Protein AF-A0A1G6BV53-F1 (afdb_monomer_lite)

Structure (mmCIF, N/CA/C/O backbone):
data_AF-A0A1G6BV53-F1
#
_entry.id   AF-A0A1G6BV53-F1
#
loop_
_atom_site.group_PDB
_atom_site.id
_atom_site.type_symbol
_atom_site.label_atom_id
_atom_site.label_alt_id
_atom_site.label_comp_id
_atom_site.label_asym_id
_atom_site.label_entity_id
_atom_site.label_seq_id
_atom_site.pdbx_PDB_ins_code
_atom_site.Cartn_x
_atom_site.Cartn_y
_atom_site.Cartn_z
_atom_site.occupancy
_atom_site.B_iso_or_equiv
_atom_site.auth_seq_id
_atom_site.auth_comp_id
_atom_site.auth_asym_id
_atom_site.auth_atom_id
_atom_site.pdbx_PDB_model_num
ATOM 1 N N . MET A 1 1 ? 0.857 10.729 1.099 1.00 69.69 1 MET A N 1
ATOM 2 C CA . MET A 1 1 ? 0.060 9.892 2.030 1.00 69.69 1 MET A CA 1
ATOM 3 C C . MET A 1 1 ? 0.529 10.153 3.452 1.00 69.69 1 MET A C 1
ATOM 5 O O . MET A 1 1 ? 1.624 10.675 3.604 1.00 69.69 1 MET A O 1
ATOM 9 N N . ALA A 1 2 ? -0.279 9.831 4.463 1.00 81.56 2 ALA A N 1
ATOM 10 C CA . ALA A 1 2 ? 0.100 9.955 5.872 1.00 81.56 2 ALA A CA 1
ATOM 11 C C . ALA A 1 2 ? 0.149 8.579 6.552 1.00 81.56 2 ALA A C 1
ATOM 13 O O . ALA A 1 2 ? -0.565 7.654 6.151 1.00 81.56 2 ALA A O 1
ATOM 14 N N . ILE A 1 3 ? 0.966 8.447 7.596 1.00 87.56 3 ILE A N 1
ATOM 15 C CA . ILE A 1 3 ? 0.964 7.260 8.459 1.00 87.56 3 ILE A CA 1
ATOM 16 C C . ILE A 1 3 ? -0.427 7.122 9.092 1.00 87.56 3 ILE A C 1
ATOM 18 O O . ILE A 1 3 ? -1.012 8.107 9.535 1.00 87.56 3 ILE A O 1
ATOM 22 N N . GLY A 1 4 ? -0.978 5.908 9.100 1.00 87.94 4 GLY A N 1
ATOM 23 C CA . GLY A 1 4 ? -2.344 5.641 9.559 1.00 87.94 4 GLY A CA 1
ATOM 24 C C . GLY A 1 4 ? -3.409 5.650 8.462 1.00 87.94 4 GLY A C 1
ATOM 25 O O . GLY A 1 4 ? -4.539 5.259 8.734 1.00 87.94 4 GLY A O 1
ATOM 26 N N . THR A 1 5 ? -3.062 6.024 7.228 1.00 90.94 5 THR A N 1
ATOM 27 C CA . THR A 1 5 ? -4.005 5.959 6.099 1.00 90.94 5 THR A CA 1
ATOM 28 C C . THR A 1 5 ? -4.385 4.506 5.817 1.00 90.94 5 THR A C 1
ATOM 30 O O . THR A 1 5 ? -3.499 3.662 5.669 1.00 90.94 5 THR A O 1
ATOM 33 N N . ILE A 1 6 ? -5.687 4.230 5.711 1.00 91.69 6 ILE A N 1
ATOM 34 C CA . ILE A 1 6 ? -6.222 2.932 5.287 1.00 91.69 6 ILE A CA 1
ATOM 35 C C . ILE A 1 6 ? -6.463 2.971 3.778 1.00 91.69 6 ILE A C 1
ATOM 37 O O . ILE A 1 6 ? -7.120 3.876 3.266 1.00 91.69 6 ILE A O 1
ATOM 41 N N . ILE A 1 7 ? -5.932 1.978 3.075 1.00 89.31 7 ILE A N 1
ATOM 42 C CA . ILE A 1 7 ? -6.062 1.806 1.632 1.00 89.31 7 ILE A CA 1
ATOM 43 C C . ILE A 1 7 ? -6.907 0.557 1.395 1.00 89.31 7 ILE A C 1
ATOM 45 O O . ILE A 1 7 ? -6.512 -0.553 1.757 1.00 89.31 7 ILE A O 1
ATOM 49 N N . ALA A 1 8 ? -8.074 0.755 0.786 1.00 91.88 8 ALA A N 1
ATOM 50 C CA . ALA A 1 8 ? -8.919 -0.323 0.297 1.00 91.88 8 ALA A CA 1
ATOM 51 C C . ALA A 1 8 ? -8.567 -0.628 -1.163 1.00 91.88 8 ALA A C 1
ATOM 53 O O . ALA A 1 8 ? -8.460 0.280 -1.991 1.00 91.88 8 ALA A O 1
ATOM 54 N N . CYS A 1 9 ? -8.389 -1.907 -1.461 1.00 89.44 9 CYS A N 1
ATOM 55 C CA . CYS A 1 9 ? -8.084 -2.421 -2.789 1.00 89.44 9 CYS A CA 1
ATOM 56 C C . CYS A 1 9 ? -9.269 -3.253 -3.293 1.00 89.44 9 CYS A C 1
ATOM 58 O O . CYS A 1 9 ? -10.076 -3.761 -2.508 1.00 89.44 9 CYS A O 1
ATOM 60 N N . THR A 1 10 ? -9.389 -3.412 -4.607 1.00 90.50 10 THR A N 1
ATOM 61 C CA . THR A 1 10 ? -10.493 -4.171 -5.224 1.00 90.50 10 THR A CA 1
ATOM 62 C C . THR A 1 10 ? -10.376 -5.680 -5.010 1.00 90.50 10 THR A C 1
ATOM 64 O O . THR A 1 10 ? -11.381 -6.384 -5.037 1.00 90.50 10 THR A O 1
ATOM 67 N N . GLY A 1 11 ? -9.170 -6.186 -4.752 1.00 90.31 11 GLY A N 1
ATOM 68 C CA . GLY A 1 11 ? -8.917 -7.599 -4.501 1.00 90.31 11 GLY A CA 1
ATOM 69 C C . GLY A 1 11 ? -7.507 -7.850 -3.967 1.00 90.31 11 GLY A C 1
ATOM 70 O O . GLY A 1 11 ? -6.727 -6.904 -3.834 1.00 90.31 11 GLY A O 1
ATOM 71 N N . PRO A 1 12 ? -7.167 -9.116 -3.665 1.00 88.00 12 PRO A N 1
ATOM 72 C CA . PRO A 1 12 ? -5.859 -9.472 -3.121 1.00 88.00 12 PRO A CA 1
ATOM 73 C C . PRO A 1 12 ? -4.726 -9.151 -4.104 1.00 88.00 12 PRO A C 1
ATOM 75 O O . PRO A 1 12 ? -3.696 -8.636 -3.692 1.00 88.00 12 PRO A O 1
ATOM 78 N N . GLU A 1 13 ? -4.924 -9.376 -5.405 1.00 90.56 13 GLU A N 1
ATOM 79 C CA . GLU A 1 13 ? -3.904 -9.091 -6.422 1.00 90.56 13 GLU A CA 1
ATOM 80 C C . GLU A 1 13 ? -3.556 -7.594 -6.503 1.00 90.56 13 GLU A C 1
ATOM 82 O O . GLU A 1 13 ? -2.384 -7.229 -6.442 1.00 90.56 13 GLU A O 1
ATOM 87 N N . ASP A 1 14 ? -4.565 -6.717 -6.573 1.00 90.88 14 ASP A N 1
ATOM 88 C CA . ASP A 1 14 ? -4.370 -5.257 -6.579 1.00 90.88 14 ASP A CA 1
ATOM 89 C C . ASP A 1 14 ? -3.699 -4.775 -5.285 1.00 90.88 14 ASP A C 1
ATOM 91 O O . ASP A 1 1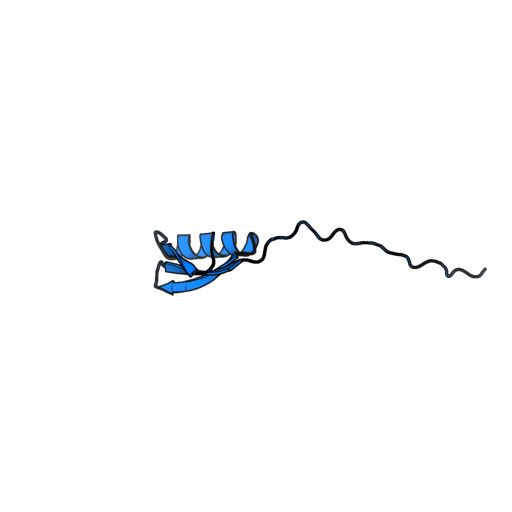4 ? -2.811 -3.925 -5.316 1.00 90.88 14 ASP A O 1
ATOM 95 N N . LEU A 1 15 ? -4.057 -5.379 -4.151 1.00 91.81 15 LEU A N 1
ATOM 96 C CA . LEU A 1 15 ? -3.446 -5.099 -2.856 1.00 91.81 15 LEU A CA 1
ATOM 97 C C . LEU A 1 15 ? -1.945 -5.408 -2.843 1.00 91.81 15 LEU A C 1
ATOM 99 O O . LEU A 1 15 ? -1.166 -4.563 -2.403 1.00 91.81 15 LEU A O 1
ATOM 103 N N . TYR A 1 16 ? -1.512 -6.554 -3.374 1.00 91.00 16 TYR A N 1
ATOM 104 C CA . TYR A 1 16 ? -0.082 -6.870 -3.459 1.00 91.00 16 TYR A CA 1
ATOM 105 C C . TYR A 1 16 ? 0.654 -5.963 -4.449 1.00 91.00 16 TYR A C 1
ATOM 107 O O . TYR A 1 16 ? 1.746 -5.486 -4.138 1.00 91.00 16 TYR A O 1
ATOM 115 N N . ARG A 1 17 ? 0.051 -5.664 -5.607 1.00 93.62 17 ARG A N 1
ATOM 116 C CA . ARG A 1 17 ? 0.649 -4.758 -6.603 1.00 93.62 17 ARG A CA 1
ATOM 117 C C . ARG A 1 17 ? 0.852 -3.353 -6.041 1.00 93.62 17 ARG A C 1
ATOM 119 O O . ARG A 1 17 ? 1.927 -2.782 -6.198 1.00 93.62 17 ARG A O 1
ATOM 126 N N . ARG A 1 18 ? -0.153 -2.813 -5.348 1.00 91.06 18 ARG A N 1
ATOM 127 C CA . ARG A 1 18 ? -0.055 -1.507 -4.680 1.00 91.06 18 ARG A CA 1
ATOM 128 C C . ARG A 1 18 ? 0.936 -1.525 -3.527 1.00 91.06 18 ARG A C 1
ATOM 130 O O . ARG A 1 18 ? 1.658 -0.551 -3.355 1.00 91.06 18 ARG A O 1
ATOM 137 N N . ALA A 1 19 ? 0.994 -2.604 -2.749 1.00 90.69 19 ALA A N 1
ATOM 138 C CA . ALA A 1 19 ? 1.981 -2.739 -1.682 1.00 90.69 19 ALA A CA 1
ATOM 139 C C . ALA A 1 19 ? 3.415 -2.696 -2.215 1.00 90.69 19 ALA A C 1
ATOM 141 O O . ALA A 1 19 ? 4.249 -1.997 -1.644 1.00 90.69 19 ALA A O 1
ATOM 142 N N . GLU A 1 20 ? 3.689 -3.390 -3.322 1.00 92.12 20 GLU A N 1
ATOM 143 C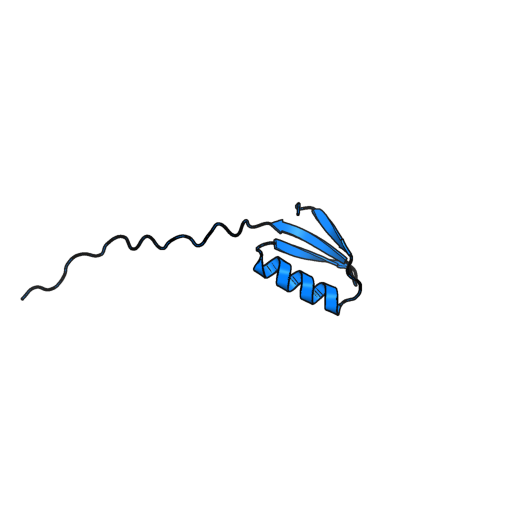 CA . GLU A 1 20 ? 5.000 -3.364 -3.972 1.00 92.12 20 GLU A CA 1
ATOM 144 C C . GLU A 1 20 ? 5.345 -1.969 -4.510 1.00 92.12 20 GLU A C 1
ATOM 146 O O . GLU A 1 20 ? 6.455 -1.482 -4.294 1.00 92.12 20 GLU A O 1
ATOM 151 N N . ASP A 1 21 ? 4.395 -1.309 -5.173 1.00 91.88 21 ASP A N 1
ATOM 152 C CA . ASP A 1 21 ? 4.579 0.046 -5.695 1.00 91.88 21 ASP A CA 1
ATOM 153 C C . ASP A 1 21 ? 4.888 1.044 -4.567 1.00 91.88 21 ASP A C 1
ATOM 155 O O . ASP A 1 21 ? 5.903 1.742 -4.589 1.00 91.88 21 ASP A O 1
ATOM 159 N N . LEU A 1 22 ? 4.084 1.024 -3.501 1.00 90.00 22 LEU A N 1
ATOM 160 C CA . LEU A 1 22 ? 4.296 1.846 -2.312 1.00 90.00 22 LEU A CA 1
ATOM 161 C C . LEU A 1 22 ? 5.657 1.566 -1.667 1.00 90.00 22 LEU A C 1
ATOM 163 O O . LEU A 1 22 ? 6.365 2.511 -1.317 1.00 90.00 22 LEU A O 1
ATOM 167 N N . LEU A 1 23 ? 6.069 0.300 -1.588 1.00 89.94 23 LEU A N 1
ATOM 168 C CA . LEU A 1 23 ? 7.374 -0.078 -1.054 1.00 89.94 23 LEU A CA 1
ATOM 169 C C . LEU A 1 23 ? 8.525 0.501 -1.892 1.00 89.94 23 LEU A C 1
ATOM 171 O O . LEU A 1 23 ? 9.492 1.010 -1.324 1.00 89.94 23 LEU A O 1
ATOM 175 N N . ARG A 1 24 ? 8.408 0.504 -3.229 1.00 89.31 24 ARG A N 1
ATOM 176 C CA . ARG A 1 24 ? 9.383 1.154 -4.131 1.00 89.31 24 ARG A CA 1
ATOM 177 C C . ARG A 1 24 ? 9.454 2.664 -3.923 1.00 89.31 24 ARG A C 1
ATOM 179 O O . ARG A 1 24 ? 10.516 3.259 -4.088 1.00 89.31 24 ARG A O 1
ATOM 186 N N . HIS A 1 25 ? 8.347 3.272 -3.515 1.00 87.38 25 HIS A N 1
ATOM 187 C CA . HIS A 1 25 ? 8.266 4.680 -3.139 1.00 87.38 25 HIS A CA 1
ATOM 188 C C . HIS A 1 25 ? 8.659 4.957 -1.675 1.00 87.38 25 HIS A C 1
ATOM 190 O O . HIS A 1 25 ? 8.466 6.076 -1.198 1.00 87.38 25 HIS A O 1
ATOM 196 N N . GLY A 1 26 ? 9.213 3.972 -0.953 1.00 86.94 26 GLY A N 1
ATOM 197 C CA . GLY A 1 26 ? 9.632 4.115 0.447 1.00 86.94 26 GLY A CA 1
ATOM 198 C C . GLY A 1 26 ? 8.472 4.122 1.448 1.00 86.94 26 GLY A C 1
ATOM 199 O O . GLY A 1 26 ? 8.655 4.428 2.627 1.00 86.94 26 GLY A O 1
ATOM 200 N N . ILE A 1 27 ? 7.262 3.792 1.004 1.00 91.25 27 ILE A N 1
ATOM 201 C CA . ILE A 1 27 ? 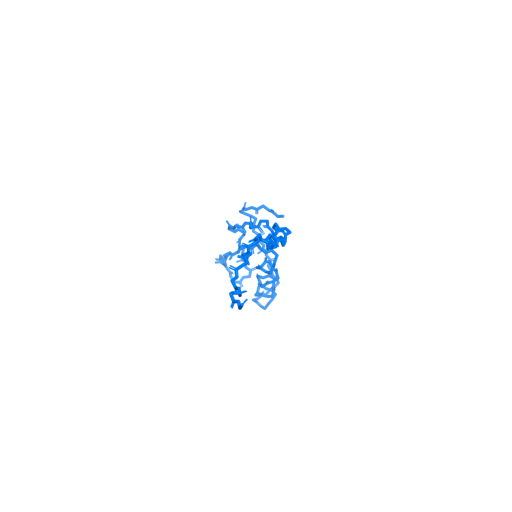6.057 3.747 1.826 1.00 91.25 27 ILE A CA 1
ATOM 202 C C . ILE A 1 27 ? 5.847 2.306 2.289 1.00 91.25 27 ILE A C 1
ATOM 204 O O . ILE A 1 27 ? 5.472 1.424 1.519 1.00 91.25 27 ILE A O 1
ATOM 208 N N . HIS A 1 28 ? 6.056 2.067 3.579 1.00 90.81 28 HIS A N 1
ATOM 209 C CA . HIS A 1 28 ? 5.805 0.770 4.188 1.00 90.81 28 HIS A CA 1
ATOM 210 C C . HIS A 1 28 ? 4.354 0.663 4.629 1.00 90.81 28 HIS A C 1
ATOM 212 O O . HIS A 1 28 ? 3.784 1.565 5.257 1.00 90.81 28 HIS A O 1
ATOM 218 N N . THR A 1 29 ? 3.774 -0.489 4.330 1.00 93.12 29 THR A N 1
ATOM 219 C CA . THR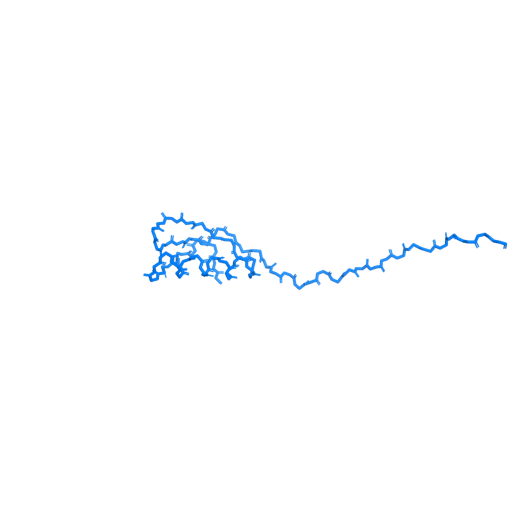 A 1 29 ? 2.376 -0.787 4.595 1.00 93.12 29 THR A CA 1
ATOM 220 C C . THR A 1 29 ? 2.227 -2.143 5.271 1.00 93.12 29 THR A C 1
ATOM 222 O O . THR A 1 29 ? 3.053 -3.031 5.088 1.00 93.12 29 THR A O 1
ATOM 225 N N . GLU A 1 30 ? 1.179 -2.283 6.076 1.00 93.00 30 GLU A N 1
ATOM 226 C CA . GLU A 1 30 ? 0.824 -3.505 6.792 1.00 93.00 30 GLU A CA 1
ATOM 227 C C . GLU A 1 30 ? -0.566 -3.974 6.355 1.00 93.00 30 GLU A C 1
ATOM 229 O O . GLU A 1 30 ? -1.489 -3.168 6.201 1.00 93.00 30 GLU A O 1
ATOM 234 N N . PHE A 1 31 ? -0.723 -5.278 6.145 1.00 92.31 31 PHE A N 1
ATOM 235 C CA . PHE A 1 31 ? -1.999 -5.879 5.768 1.00 92.31 31 PHE A CA 1
ATOM 236 C C . PHE A 1 31 ? -2.887 -6.037 7.002 1.00 92.31 31 PHE A C 1
ATOM 238 O O . PHE A 1 31 ? -2.538 -6.758 7.931 1.00 92.31 31 PHE A O 1
ATOM 245 N N . ILE A 1 32 ? -4.046 -5.376 7.001 1.00 90.94 32 ILE A N 1
ATOM 246 C CA . ILE A 1 32 ? -5.008 -5.443 8.115 1.00 90.94 32 ILE A CA 1
ATOM 247 C C . ILE A 1 32 ? -6.126 -6.441 7.804 1.00 90.94 32 ILE A C 1
ATOM 249 O O . ILE A 1 32 ? -6.637 -7.112 8.697 1.00 90.94 32 ILE A O 1
ATOM 253 N N . ALA A 1 33 ? -6.525 -6.537 6.536 1.00 88.94 33 ALA A N 1
ATOM 254 C CA . ALA A 1 33 ? -7.635 -7.370 6.097 1.00 88.94 33 ALA A CA 1
ATOM 255 C C . ALA A 1 33 ? -7.460 -7.799 4.632 1.00 88.94 33 ALA A C 1
ATOM 257 O O . ALA A 1 33 ? -6.531 -7.385 3.941 1.00 88.94 33 ALA A O 1
ATOM 258 N N . ARG A 1 34 ? -8.369 -8.654 4.150 1.00 84.31 34 ARG A N 1
ATOM 259 C CA . ARG A 1 34 ? -8.252 -9.384 2.872 1.00 84.31 34 ARG A CA 1
ATOM 260 C C . ARG A 1 34 ? -8.026 -8.497 1.641 1.00 84.31 34 ARG A C 1
ATOM 262 O O . ARG A 1 34 ? -7.436 -8.944 0.666 1.00 84.31 34 ARG A O 1
ATOM 269 N N . ASN A 1 35 ? -8.517 -7.265 1.678 1.00 89.81 35 ASN A N 1
ATOM 270 C CA . ASN A 1 35 ? -8.376 -6.276 0.613 1.00 89.81 35 ASN A CA 1
ATOM 271 C C . ASN A 1 35 ? -7.955 -4.905 1.166 1.00 89.81 35 ASN A C 1
ATOM 273 O O . ASN A 1 35 ? -8.191 -3.878 0.531 1.00 89.81 35 ASN A O 1
ATOM 277 N N . THR A 1 36 ? -7.402 -4.871 2.378 1.00 90.88 36 THR A N 1
ATOM 278 C CA . THR A 1 36 ? -7.186 -3.627 3.113 1.00 90.88 36 THR A CA 1
ATOM 279 C C . THR A 1 36 ? -5.816 -3.614 3.769 1.00 90.88 36 THR A C 1
ATOM 281 O O . THR A 1 36 ? -5.404 -4.562 4.440 1.00 90.88 36 THR A O 1
ATOM 284 N N . MET A 1 37 ? -5.120 -2.499 3.598 1.00 93.38 37 MET A N 1
ATOM 285 C CA . MET A 1 37 ? -3.771 -2.286 4.107 1.00 93.38 37 MET A CA 1
ATOM 286 C C . MET A 1 37 ? -3.643 -0.887 4.704 1.00 93.38 37 MET A C 1
ATOM 288 O O . MET A 1 37 ? -4.362 0.033 4.314 1.00 93.38 37 MET A O 1
ATOM 292 N N . ARG A 1 38 ? -2.736 -0.717 5.659 1.00 93.56 38 ARG A N 1
ATOM 293 C CA . ARG A 1 38 ? -2.491 0.552 6.347 1.00 93.56 38 ARG A CA 1
ATOM 294 C C . ARG A 1 38 ? -1.065 1.003 6.140 1.00 93.56 38 ARG A C 1
ATOM 296 O O . ARG A 1 38 ? -0.142 0.203 6.196 1.00 93.56 38 ARG A O 1
ATOM 303 N N . VAL A 1 39 ? -0.881 2.305 5.978 1.00 92.44 39 VAL A N 1
ATOM 304 C CA . VAL A 1 39 ? 0.449 2.915 5.961 1.00 92.44 39 VAL A CA 1
ATOM 305 C C . VAL A 1 39 ? 1.015 2.955 7.379 1.00 92.44 39 VAL A C 1
ATOM 307 O O . VAL A 1 39 ? 0.431 3.594 8.259 1.00 92.44 39 VAL A O 1
ATOM 310 N N . VAL A 1 40 ? 2.152 2.295 7.594 1.00 92.56 40 VAL A N 1
ATOM 311 C CA . VAL A 1 40 ? 2.840 2.232 8.897 1.00 92.56 40 VAL A CA 1
ATOM 312 C C . VAL A 1 40 ? 4.075 3.120 8.944 1.00 92.56 40 VAL A C 1
ATOM 314 O O . VAL A 1 40 ? 4.407 3.648 10.000 1.00 92.56 40 VAL A O 1
ATOM 317 N N . SER A 1 41 ? 4.729 3.339 7.804 1.00 88.75 41 SER A N 1
ATOM 318 C CA . SER A 1 41 ? 5.883 4.228 7.718 1.00 88.75 41 SER A CA 1
ATOM 319 C C . SER A 1 41 ? 5.997 4.829 6.326 1.00 88.75 41 SER A C 1
ATOM 321 O O . SER A 1 41 ? 5.616 4.215 5.330 1.00 88.75 41 SER A O 1
ATOM 323 N N . ILE A 1 42 ? 6.512 6.049 6.264 1.00 89.56 42 ILE A N 1
ATOM 324 C CA . ILE A 1 42 ? 6.840 6.736 5.021 1.00 89.56 42 ILE A CA 1
ATOM 325 C C . ILE A 1 42 ? 8.286 7.165 5.170 1.00 89.56 42 ILE A C 1
ATOM 327 O O . ILE A 1 42 ? 8.580 8.144 5.854 1.00 89.56 42 ILE A O 1
ATOM 331 N N . GLN A 1 43 ? 9.185 6.407 4.556 1.00 83.69 43 GLN A N 1
ATOM 332 C CA . GLN A 1 43 ? 10.548 6.856 4.375 1.00 83.69 43 GLN A CA 1
ATOM 333 C C . GLN A 1 43 ? 10.527 7.795 3.175 1.00 83.69 43 GLN A C 1
ATOM 335 O O . GLN A 1 43 ? 10.207 7.353 2.068 1.00 83.69 43 GLN A O 1
ATOM 340 N N . PRO A 1 44 ? 10.807 9.097 3.357 1.00 67.19 44 PRO A N 1
ATOM 341 C CA . PRO A 1 44 ? 11.049 9.937 2.206 1.00 67.19 44 PRO A CA 1
ATOM 342 C C . PRO A 1 44 ? 12.189 9.276 1.440 1.00 67.19 44 PRO A C 1
ATOM 344 O O . PRO A 1 44 ? 13.252 9.018 2.009 1.00 67.19 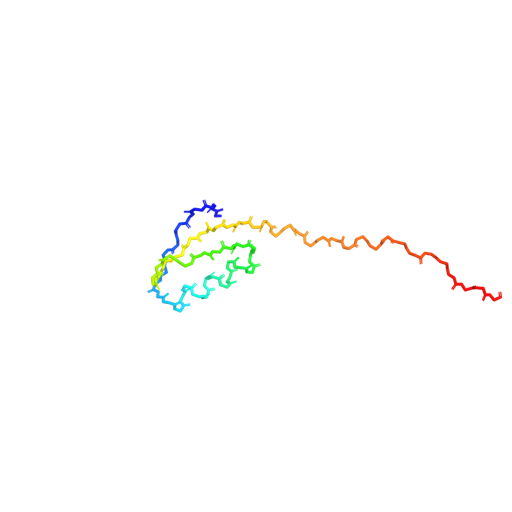44 PRO A O 1
ATOM 347 N N . VAL A 1 45 ? 11.959 8.981 0.161 1.00 63.66 45 VAL A N 1
ATOM 348 C CA . VAL A 1 45 ? 13.040 8.652 -0.765 1.00 63.66 45 VAL A CA 1
ATOM 349 C C . VAL A 1 45 ? 13.823 9.949 -0.928 1.00 63.66 45 VAL A C 1
ATOM 351 O O . VAL A 1 45 ? 13.636 10.710 -1.877 1.00 63.66 45 VAL A O 1
ATOM 354 N N . SER A 1 46 ? 14.618 10.284 0.088 1.00 53.50 46 SER A N 1
ATOM 355 C CA . SER A 1 46 ? 15.614 11.330 0.019 1.00 53.50 46 SER A CA 1
ATOM 356 C C . SER A 1 46 ? 16.415 10.990 -1.217 1.00 53.50 46 SER A C 1
ATOM 358 O O . SER A 1 46 ? 16.992 9.904 -1.290 1.00 53.50 46 SER A O 1
ATOM 360 N N . LYS A 1 47 ? 16.323 11.876 -2.219 1.00 51.00 47 LYS A N 1
ATOM 361 C CA . LYS A 1 47 ? 17.165 11.900 -3.414 1.00 51.00 47 LYS A CA 1
ATOM 362 C C . LYS A 1 47 ? 18.478 11.216 -3.085 1.00 51.00 47 LYS A C 1
ATOM 364 O O . LYS A 1 47 ? 19.150 11.689 -2.172 1.00 51.00 47 LYS A O 1
ATOM 369 N N . VAL A 1 48 ? 18.756 10.128 -3.809 1.00 52.44 48 VAL A N 1
ATOM 370 C CA . VAL A 1 48 ? 20.075 9.522 -4.016 1.00 52.44 48 VAL A CA 1
ATOM 371 C C . VAL A 1 48 ? 21.131 10.316 -3.263 1.00 52.44 48 VAL A C 1
ATOM 373 O O . VAL A 1 48 ? 21.500 11.400 -3.716 1.00 52.44 48 VAL A O 1
ATOM 376 N N . SER A 1 49 ? 21.553 9.825 -2.095 1.00 49.28 49 SER A N 1
ATOM 377 C CA . SER A 1 49 ? 22.757 10.332 -1.450 1.00 49.28 49 SER A CA 1
ATOM 378 C C . SER A 1 49 ? 23.845 10.279 -2.507 1.00 49.28 49 SER A C 1
ATOM 380 O O . SER A 1 49 ? 24.317 9.198 -2.860 1.00 49.28 49 SER A O 1
ATOM 382 N N . THR A 1 50 ? 24.178 11.434 -3.080 1.00 50.34 50 THR A N 1
ATOM 383 C CA . THR A 1 50 ? 25.334 11.600 -3.942 1.00 50.34 50 THR A CA 1
ATOM 384 C C . THR A 1 50 ? 26.485 11.030 -3.137 1.00 50.34 50 THR A C 1
ATOM 386 O O . THR A 1 50 ? 26.798 11.559 -2.067 1.00 50.34 50 THR A O 1
ATOM 389 N N . MET A 1 51 ? 27.043 9.900 -3.578 1.00 48.06 51 MET A N 1
ATOM 390 C CA . MET A 1 51 ? 28.265 9.367 -2.995 1.00 48.06 51 MET A CA 1
ATOM 391 C C . MET A 1 51 ? 29.278 10.509 -3.019 1.00 48.06 51 MET A C 1
ATOM 393 O O . MET A 1 51 ? 29.759 10.893 -4.084 1.00 48.06 51 MET A O 1
ATOM 397 N N . LYS A 1 52 ? 29.575 11.096 -1.856 1.00 51.47 52 LYS A N 1
ATOM 398 C CA . LYS A 1 52 ? 30.792 11.881 -1.702 1.00 51.47 52 LYS A CA 1
ATOM 399 C C . LYS A 1 52 ? 31.924 10.870 -1.766 1.00 51.47 52 LYS A C 1
ATOM 401 O O . LYS A 1 52 ? 32.242 10.227 -0.771 1.00 51.47 52 LYS A O 1
ATOM 406 N N . ILE A 1 53 ? 32.478 10.692 -2.961 1.00 60.50 53 ILE A N 1
ATOM 407 C CA . ILE A 1 53 ? 33.812 10.127 -3.125 1.00 60.50 53 ILE A CA 1
ATOM 408 C C . ILE A 1 53 ? 34.747 11.182 -2.530 1.00 60.50 53 ILE A C 1
ATOM 410 O O . ILE A 1 53 ? 35.110 12.147 -3.196 1.00 60.50 53 ILE A O 1
ATOM 414 N N . SER A 1 54 ? 35.022 11.063 -1.235 1.00 52.38 54 SER A N 1
ATOM 415 C CA . SER A 1 54 ? 36.091 11.799 -0.574 1.00 52.38 54 SER A CA 1
ATOM 416 C C . SER A 1 54 ? 37.290 10.867 -0.467 1.00 52.38 54 SER A C 1
ATOM 418 O O . SER A 1 54 ? 37.224 9.850 0.215 1.00 52.38 54 SER A O 1
ATOM 420 N N . ASP A 1 55 ? 38.313 11.236 -1.232 1.00 54.81 55 ASP A N 1
ATOM 421 C CA . ASP A 1 55 ? 39.739 10.934 -1.142 1.00 54.81 55 ASP A CA 1
ATOM 422 C C . ASP A 1 55 ? 40.227 9.622 -0.511 1.00 54.81 55 ASP A C 1
ATOM 424 O O . ASP A 1 55 ? 40.091 9.348 0.680 1.00 54.81 55 ASP A O 1
ATOM 428 N N . SER A 1 56 ? 41.029 8.902 -1.296 1.00 53.97 56 SER A N 1
ATOM 429 C CA . SER A 1 56 ? 42.218 8.222 -0.777 1.00 53.97 56 SER A CA 1
ATOM 430 C C . SER A 1 56 ? 43.366 8.430 -1.761 1.00 53.97 56 SER A C 1
ATOM 432 O O . SER A 1 56 ? 43.568 7.682 -2.715 1.00 53.97 56 SER A O 1
ATOM 434 N N . GLN A 1 57 ? 44.063 9.538 -1.530 1.00 56.38 57 GLN A N 1
ATOM 435 C CA . GLN A 1 57 ? 45.341 9.911 -2.113 1.00 56.38 57 GLN A CA 1
ATOM 436 C C . GLN A 1 57 ? 46.443 8.909 -1.707 1.00 56.38 57 GLN A C 1
ATOM 438 O O . GLN A 1 57 ? 46.481 8.450 -0.570 1.00 56.38 57 GLN A O 1
ATOM 443 N N . ALA A 1 58 ? 47.378 8.688 -2.639 1.00 53.62 58 ALA A N 1
ATOM 444 C CA . ALA A 1 58 ? 48.766 8.246 -2.461 1.00 53.62 58 ALA A CA 1
ATOM 445 C C . ALA A 1 58 ? 49.042 6.839 -1.897 1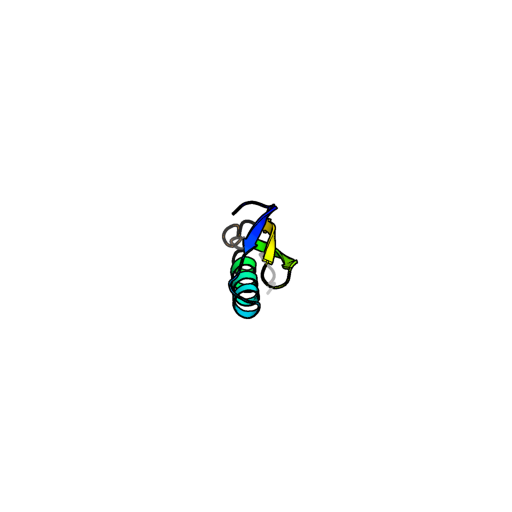.00 53.62 58 ALA A C 1
ATOM 447 O O . ALA A 1 58 ? 49.111 6.643 -0.692 1.00 53.62 58 ALA A O 1
ATOM 448 N N . LEU A 1 59 ? 49.443 5.922 -2.787 1.00 58.22 59 LEU A N 1
ATOM 449 C CA . LEU A 1 59 ? 50.671 5.140 -2.587 1.00 58.22 59 LEU A CA 1
ATOM 450 C C . LEU A 1 59 ? 51.156 4.555 -3.925 1.00 58.22 59 LEU A C 1
ATOM 452 O O . LEU A 1 59 ? 50.588 3.602 -4.448 1.00 58.22 59 LEU A O 1
ATOM 456 N N . SER A 1 60 ? 52.220 5.122 -4.489 1.00 45.84 60 SER A N 1
ATOM 457 C CA . SER A 1 60 ? 53.119 4.425 -5.417 1.00 45.84 60 SER A CA 1
ATOM 458 C C . SER A 1 60 ? 54.490 5.081 -5.312 1.00 45.84 60 SER A C 1
ATOM 460 O O . SER A 1 60 ? 54.813 6.047 -5.991 1.00 45.84 60 SER A O 1
ATOM 462 N N . ILE A 1 61 ? 55.232 4.573 -4.336 1.00 61.66 61 ILE A N 1
ATOM 463 C CA . ILE A 1 61 ? 56.690 4.599 -4.248 1.00 61.66 61 ILE A CA 1
ATOM 464 C C . ILE A 1 61 ? 57.253 3.903 -5.494 1.00 61.66 61 ILE A C 1
ATOM 466 O O . ILE A 1 61 ? 56.931 2.737 -5.725 1.00 61.66 61 ILE A O 1
ATOM 470 N N . ALA A 1 62 ? 58.078 4.609 -6.263 1.00 53.56 62 ALA A N 1
ATOM 471 C CA . ALA A 1 62 ? 59.074 4.051 -7.173 1.00 53.56 62 ALA A CA 1
ATOM 472 C C . ALA A 1 62 ? 60.252 5.027 -7.251 1.00 53.56 62 ALA A C 1
ATOM 474 O O . ALA A 1 62 ? 59.982 6.241 -7.408 1.00 53.56 62 ALA A O 1
#

Foldseek 3Di:
DDFFDKDFAPFQVRQVVVQVVCVVQQFHWADPDGRMIGTHDRDHPPPPPPPPPDDDDDDDDD

pLDDT: mean 78.92, std 16.75, range [45.84, 93.62]

Radius of gyration: 20.25 Å; chains: 1; bounding box: 70×21×17 Å

Sequence (62 aa):
MAIGTIIACTGPEDLYRRAEDLLRHGIHTEFIARNTMRVVSIQPVSKVSTMKISDSQALSIA

Secondary structure (DSSP, 8-state):
--TT-EEE-SSHHHHHHHHHHHHHTTEEEEEEETTEEEEEEE--------------------